Protein AF-B2BGR5-F1 (afdb_monomer_lite)

Organism: Olea europaea (NCBI:txid4146)

pLDDT: mean 95.92, std 5.31, range [67.56, 98.31]

Sequence (37 aa):
RVIKSASEASKFTVAKFIYGSSWLPSTGVAFLAGLST

Secondary structure (DSSP, 8-state):
-----HHHHHTTSHHHHS-GGGTGGGGT-----S---

Structure (mmCIF, N/CA/C/O backbone):
data_AF-B2BGR5-F1
#
_entry.id   AF-B2BGR5-F1
#
loop_
_atom_site.group_PDB
_atom_site.id
_atom_site.type_symbol
_atom_site.label_atom_id
_atom_site.label_alt_id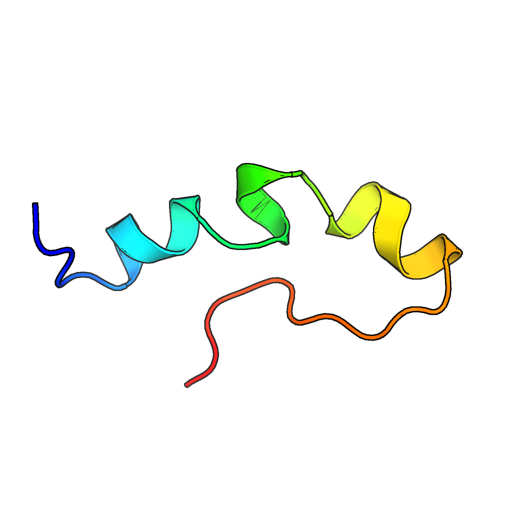
_atom_site.label_comp_id
_atom_site.label_asym_id
_atom_site.label_entity_id
_atom_site.label_seq_id
_atom_site.pdbx_PDB_ins_code
_atom_site.Cartn_x
_atom_site.Cartn_y
_atom_site.Cartn_z
_atom_site.occupancy
_atom_site.B_iso_or_equiv
_atom_site.auth_seq_id
_atom_site.auth_comp_id
_atom_site.auth_asym_id
_atom_site.auth_atom_id
_atom_site.pdbx_PDB_model_num
ATOM 1 N N . ARG A 1 1 ? 14.938 11.624 -13.014 1.00 88.88 1 ARG A N 1
ATOM 2 C CA . ARG A 1 1 ? 15.426 10.296 -13.475 1.00 88.88 1 ARG A CA 1
ATOM 3 C C . ARG A 1 1 ? 14.222 9.377 -13.630 1.00 88.88 1 ARG A C 1
ATOM 5 O O . ARG A 1 1 ? 13.362 9.416 -12.766 1.00 88.88 1 ARG A O 1
ATOM 12 N N . VAL A 1 2 ? 14.146 8.589 -14.704 1.00 95.12 2 VAL A N 1
ATOM 13 C CA . VAL A 1 2 ? 13.042 7.635 -14.922 1.00 95.12 2 VAL A CA 1
ATOM 14 C C . VAL A 1 2 ? 13.303 6.356 -14.124 1.00 95.12 2 VAL A C 1
ATOM 16 O O . VAL A 1 2 ? 14.383 5.778 -14.245 1.00 95.12 2 VAL A O 1
ATOM 19 N N . ILE A 1 3 ? 12.329 5.925 -13.319 1.00 95.69 3 ILE A N 1
ATOM 2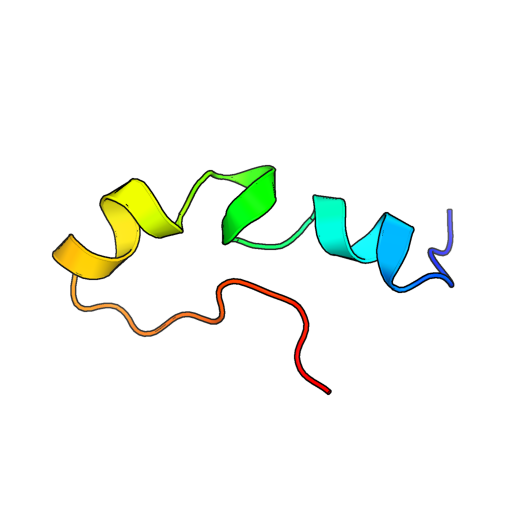0 C CA . ILE A 1 3 ? 12.373 4.665 -12.565 1.00 95.69 3 ILE A CA 1
ATOM 21 C C . ILE A 1 3 ? 11.762 3.564 -13.434 1.00 95.69 3 ILE A C 1
ATOM 23 O O . ILE A 1 3 ? 10.646 3.718 -13.921 1.00 95.69 3 ILE A O 1
ATOM 27 N N . LYS A 1 4 ? 12.496 2.466 -13.644 1.00 96.19 4 LYS A N 1
ATOM 28 C CA . LYS A 1 4 ? 12.056 1.339 -14.489 1.00 96.19 4 LYS A CA 1
ATOM 29 C C . LYS A 1 4 ? 11.856 0.029 -13.726 1.00 96.19 4 LYS A C 1
ATOM 31 O O . LYS A 1 4 ? 11.263 -0.893 -14.271 1.00 96.19 4 LYS A O 1
ATOM 36 N N . SER A 1 5 ? 12.362 -0.084 -12.497 1.00 96.75 5 SER A N 1
ATOM 37 C CA . SER A 1 5 ? 12.264 -1.312 -11.707 1.00 96.75 5 SER A CA 1
ATOM 38 C C . SER A 1 5 ? 11.221 -1.185 -10.600 1.00 96.75 5 SER A C 1
ATOM 40 O O . SER A 1 5 ? 11.164 -0.188 -9.877 1.00 96.75 5 SER A O 1
ATOM 42 N N . ALA A 1 6 ? 10.426 -2.243 -10.422 1.00 96.12 6 ALA A N 1
ATOM 43 C CA . ALA A 1 6 ? 9.464 -2.333 -9.326 1.00 96.12 6 ALA A CA 1
ATOM 44 C C . ALA A 1 6 ? 10.154 -2.275 -7.950 1.00 96.12 6 ALA A C 1
ATOM 46 O O . ALA A 1 6 ? 9.610 -1.722 -6.999 1.00 96.12 6 ALA A O 1
ATOM 47 N N . SER A 1 7 ? 11.389 -2.776 -7.844 1.00 96.62 7 SER A N 1
ATOM 48 C CA . SER A 1 7 ? 12.172 -2.701 -6.608 1.00 96.62 7 SER A CA 1
ATOM 49 C C . SER A 1 7 ? 12.519 -1.262 -6.225 1.00 96.62 7 SER A C 1
ATOM 51 O O . SER A 1 7 ? 12.394 -0.897 -5.056 1.00 96.62 7 SER A O 1
ATOM 53 N N . GLU A 1 8 ? 12.899 -0.417 -7.185 1.00 96.75 8 GLU A N 1
ATOM 54 C CA . GLU A 1 8 ? 13.146 1.003 -6.926 1.00 96.75 8 GLU A CA 1
ATOM 55 C C . GLU A 1 8 ? 11.835 1.743 -6.634 1.00 96.75 8 GLU A C 1
ATOM 57 O O . GLU A 1 8 ? 11.783 2.513 -5.675 1.00 96.75 8 GLU A O 1
ATOM 62 N N . ALA A 1 9 ? 10.759 1.435 -7.366 1.00 97.06 9 ALA A N 1
ATOM 63 C CA . ALA A 1 9 ? 9.433 2.006 -7.124 1.00 97.06 9 ALA A CA 1
ATOM 64 C C . ALA A 1 9 ? 8.864 1.643 -5.737 1.00 97.06 9 ALA A C 1
ATOM 66 O O . ALA A 1 9 ? 8.205 2.468 -5.106 1.00 97.06 9 ALA A O 1
ATOM 67 N N . SER A 1 10 ? 9.169 0.449 -5.212 1.00 96.81 10 SER A N 1
ATOM 68 C CA . SER A 1 10 ? 8.656 -0.029 -3.917 1.00 96.81 10 SER A CA 1
ATOM 69 C C . SER A 1 10 ? 9.011 0.886 -2.737 1.00 96.81 10 SER A C 1
ATOM 71 O O . SER A 1 10 ? 8.255 0.971 -1.767 1.00 96.81 10 SER A O 1
ATOM 73 N N . LYS A 1 11 ? 10.124 1.626 -2.840 1.00 97.25 11 LYS A N 1
ATOM 74 C CA . LYS A 1 11 ? 10.592 2.582 -1.823 1.00 97.25 11 LYS A CA 1
ATOM 75 C C . LYS A 1 11 ? 9.644 3.768 -1.640 1.00 97.25 11 LYS A C 1
ATOM 77 O O . LYS A 1 11 ? 9.656 4.385 -0.582 1.00 97.25 11 LYS A O 1
ATOM 82 N N . PHE A 1 12 ? 8.824 4.057 -2.647 1.00 96.56 12 PHE A N 1
ATOM 83 C CA . PHE A 1 12 ? 7.900 5.192 -2.682 1.00 96.56 12 PHE A CA 1
ATOM 84 C C . PHE A 1 12 ? 6.442 4.788 -2.433 1.00 96.56 12 PHE A C 1
ATOM 86 O O . PHE A 1 12 ? 5.528 5.582 -2.623 1.00 96.56 12 PHE A O 1
ATOM 93 N N . THR A 1 13 ? 6.210 3.547 -2.008 1.00 97.81 13 THR A N 1
ATOM 94 C CA . THR A 1 13 ? 4.878 3.082 -1.614 1.00 97.81 13 THR A CA 1
ATOM 95 C C . THR A 1 13 ? 4.478 3.641 -0.253 1.00 97.81 13 THR A C 1
ATOM 97 O O . THR A 1 13 ? 5.329 3.985 0.572 1.00 97.81 13 THR A O 1
ATOM 100 N N . VAL A 1 14 ? 3.175 3.668 0.021 1.00 97.94 14 VAL A N 1
ATOM 101 C CA . VAL A 1 14 ? 2.619 4.143 1.296 1.00 97.94 14 VAL A CA 1
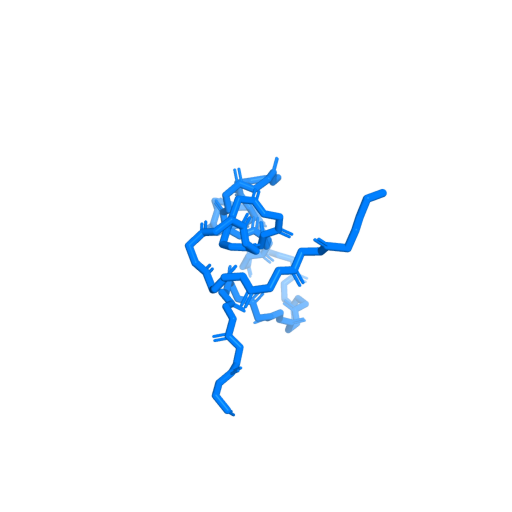ATOM 102 C C . VAL A 1 14 ? 3.203 3.381 2.490 1.00 97.94 14 VAL A C 1
ATOM 104 O O . VAL A 1 14 ? 3.574 3.991 3.495 1.00 97.94 14 VAL A O 1
ATOM 107 N N . ALA A 1 15 ? 3.354 2.058 2.376 1.00 97.94 15 ALA A N 1
ATOM 108 C CA . ALA A 1 15 ? 3.895 1.232 3.453 1.00 97.94 15 ALA A CA 1
ATOM 109 C C . ALA A 1 15 ? 5.369 1.523 3.775 1.00 97.94 15 ALA A C 1
ATOM 111 O O . ALA A 1 15 ? 5.783 1.322 4.915 1.00 97.94 15 ALA A O 1
ATOM 112 N N . LYS A 1 16 ? 6.172 1.963 2.796 1.00 98.00 16 LYS A N 1
ATOM 113 C CA . LYS A 1 16 ? 7.624 2.156 2.967 1.00 98.00 16 LYS A CA 1
ATOM 114 C C . LYS A 1 16 ? 8.024 3.609 3.173 1.00 98.00 16 LYS A C 1
ATOM 116 O O . LYS A 1 16 ? 8.898 3.868 3.989 1.00 98.00 16 LYS A O 1
ATOM 121 N N . PHE A 1 17 ? 7.407 4.537 2.449 1.00 97.81 17 PHE A N 1
ATOM 122 C CA . PHE A 1 17 ? 7.827 5.936 2.462 1.00 97.81 17 PHE A CA 1
ATOM 123 C C . PHE A 1 17 ? 7.305 6.690 3.687 1.00 97.81 17 PHE A C 1
ATOM 125 O O . PHE A 1 17 ? 8.044 7.448 4.306 1.00 97.81 17 PHE A O 1
ATOM 132 N N . ILE A 1 18 ? 6.045 6.446 4.059 1.00 97.62 18 ILE A N 1
ATOM 133 C CA . ILE A 1 18 ? 5.374 7.138 5.175 1.00 97.62 18 ILE A CA 1
ATOM 134 C C . ILE A 1 18 ? 4.936 6.194 6.295 1.00 97.62 18 ILE A C 1
ATOM 136 O O . ILE A 1 18 ? 4.175 6.591 7.176 1.00 97.62 18 ILE A O 1
ATOM 140 N N . TYR A 1 19 ? 5.367 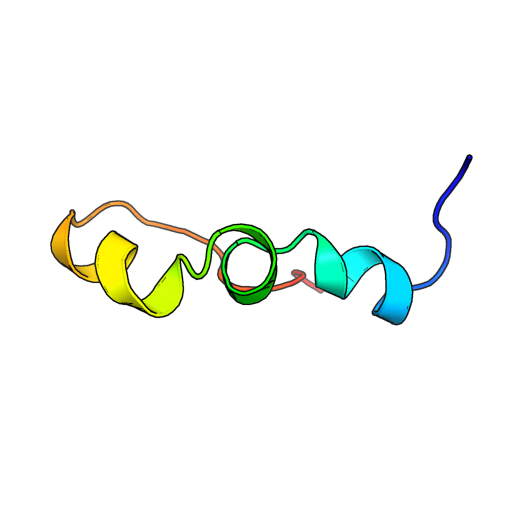4.932 6.232 1.00 98.19 19 TYR A N 1
ATOM 141 C CA . TYR A 1 19 ? 4.981 3.886 7.181 1.00 98.19 19 TYR A CA 1
ATOM 142 C C . TYR A 1 19 ? 3.461 3.794 7.380 1.00 98.19 19 TYR A C 1
ATOM 144 O O . TYR A 1 19 ? 2.982 3.514 8.475 1.00 98.19 19 TYR A O 1
ATOM 152 N N . GLY A 1 20 ? 2.689 4.035 6.315 1.00 97.94 20 GLY A N 1
ATOM 153 C CA . GLY A 1 20 ? 1.245 4.258 6.399 1.00 97.94 20 GLY A CA 1
ATOM 154 C C . GLY A 1 20 ? 0.471 3.104 7.033 1.00 97.94 20 GLY A C 1
ATOM 155 O O . GLY A 1 20 ? -0.533 3.330 7.699 1.00 97.94 20 GLY A O 1
ATOM 156 N N . SER A 1 21 ? 0.977 1.875 6.913 1.00 97.50 21 SER A N 1
ATOM 157 C CA . SER A 1 21 ? 0.371 0.686 7.517 1.00 97.50 21 SER A CA 1
ATOM 158 C C . SER A 1 21 ? 0.240 0.749 9.045 1.00 97.50 21 SER A C 1
ATOM 160 O O . SER A 1 21 ? -0.547 -0.018 9.589 1.00 97.50 21 SER A O 1
ATOM 162 N N . SER A 1 22 ? 0.979 1.623 9.743 1.00 98.12 22 SER A N 1
ATOM 163 C CA . SER A 1 22 ? 0.883 1.757 11.205 1.00 98.12 22 SER A CA 1
ATOM 164 C C . SER A 1 22 ? -0.212 2.713 11.683 1.00 98.12 22 SER A C 1
ATOM 166 O O . SER A 1 22 ? -0.625 2.610 12.835 1.00 98.12 22 SER A O 1
ATOM 168 N N . TRP A 1 23 ? -0.681 3.640 10.838 1.00 98.06 23 TRP A N 1
ATOM 169 C CA . TRP A 1 23 ? -1.565 4.727 11.280 1.00 98.06 23 TRP A CA 1
ATOM 170 C C . TRP A 1 23 ? -2.761 4.995 10.361 1.00 98.06 23 TRP A C 1
ATOM 172 O O . TRP A 1 23 ? -3.816 5.391 10.851 1.00 98.06 23 TRP A O 1
ATOM 182 N N . LEU A 1 24 ? -2.654 4.730 9.053 1.00 98.12 24 LEU A N 1
ATOM 183 C CA . LEU A 1 24 ? -3.765 4.923 8.115 1.00 98.12 24 LEU A CA 1
ATOM 184 C C . LEU A 1 24 ? -4.981 4.027 8.397 1.00 98.12 24 LEU A C 1
ATOM 186 O O . LEU A 1 24 ? -6.091 4.550 8.286 1.00 98.12 24 LEU A O 1
ATOM 190 N N . PRO A 1 25 ? -4.848 2.744 8.809 1.00 98.31 25 PRO A N 1
ATOM 191 C CA . PRO A 1 25 ? -6.019 1.911 9.097 1.00 98.31 25 PRO A CA 1
ATOM 192 C C . PRO A 1 25 ? -6.977 2.530 10.128 1.00 98.31 25 PRO A C 1
ATOM 194 O O . PRO A 1 25 ? -8.190 2.430 9.973 1.00 98.31 25 PRO A O 1
ATOM 197 N N . SER A 1 26 ? -6.447 3.243 11.128 1.00 98.12 26 SER A N 1
ATOM 198 C CA . SER A 1 26 ? -7.241 3.896 12.180 1.00 98.12 26 SER A CA 1
ATOM 199 C C . SER A 1 26 ? -8.046 5.101 11.689 1.00 98.12 26 SER A C 1
ATOM 201 O O . SER A 1 26 ? -8.951 5.556 12.381 1.00 98.12 26 SER A O 1
ATOM 203 N N . THR A 1 27 ? -7.724 5.629 10.506 1.00 97.94 27 THR A N 1
ATOM 204 C CA . THR A 1 27 ? -8.440 6.763 9.904 1.00 97.94 27 THR A CA 1
ATOM 205 C C . THR A 1 27 ? -9.685 6.334 9.125 1.00 97.94 27 THR A C 1
ATOM 207 O O . THR A 1 27 ? -10.506 7.179 8.780 1.00 97.94 27 THR A O 1
ATOM 210 N N . GLY A 1 28 ? -9.822 5.040 8.809 1.00 97.50 28 GLY A N 1
ATOM 211 C CA . GLY A 1 28 ? -10.897 4.517 7.958 1.00 97.50 28 GLY A CA 1
ATOM 212 C C . GLY A 1 28 ? -10.758 4.856 6.468 1.00 97.50 28 GLY A C 1
ATOM 213 O O . GLY A 1 28 ? -11.613 4.473 5.672 1.00 97.50 28 GLY A O 1
ATOM 214 N N . VAL A 1 29 ? -9.688 5.548 6.066 1.00 97.62 29 VAL A N 1
ATOM 215 C CA . VAL A 1 29 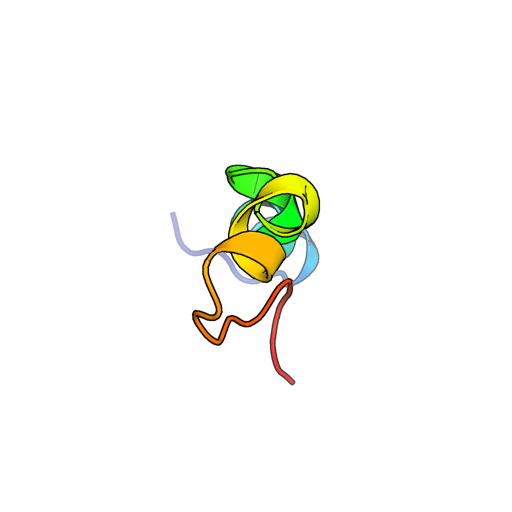? -9.419 5.882 4.663 1.00 97.62 29 VAL A CA 1
ATOM 216 C C . VAL A 1 29 ? -8.843 4.667 3.938 1.00 97.62 29 VAL A C 1
ATOM 218 O O . VAL A 1 29 ? -7.863 4.064 4.377 1.00 97.62 29 VAL A O 1
ATOM 221 N N . ALA A 1 30 ? -9.433 4.322 2.794 1.00 97.19 30 ALA A N 1
ATOM 222 C CA . ALA A 1 30 ? -8.918 3.268 1.929 1.00 97.19 30 ALA A CA 1
ATOM 223 C C . ALA A 1 30 ? -7.574 3.675 1.305 1.00 97.19 30 ALA A C 1
ATOM 225 O O . ALA A 1 30 ? -7.410 4.796 0.823 1.00 97.19 30 ALA A O 1
ATOM 226 N N . PHE A 1 31 ? -6.616 2.748 1.273 1.00 96.56 31 PHE A N 1
ATOM 227 C CA . PHE A 1 31 ? -5.305 2.983 0.674 1.00 96.56 31 PHE A CA 1
ATOM 228 C C . PHE A 1 31 ? -4.709 1.697 0.096 1.00 96.56 31 PHE A C 1
ATOM 230 O O . PHE A 1 31 ? -5.038 0.591 0.523 1.00 96.56 31 PHE A O 1
ATOM 23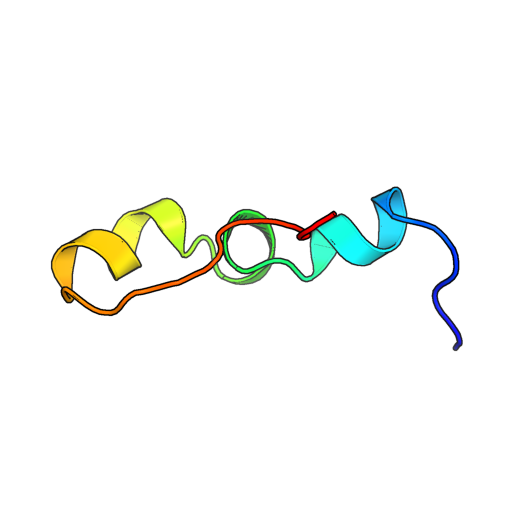7 N N . LEU A 1 32 ? -3.778 1.856 -0.848 1.00 97.31 32 LEU A N 1
ATOM 238 C CA . LEU A 1 32 ? -2.912 0.778 -1.315 1.00 97.31 32 LEU A CA 1
ATOM 239 C C . LEU A 1 32 ? -1.566 0.877 -0.604 1.00 97.31 32 LEU A C 1
ATOM 241 O O . LEU A 1 32 ? -0.848 1.870 -0.719 1.00 97.31 32 LEU A O 1
ATOM 245 N N . ALA A 1 33 ? -1.218 -0.167 0.141 1.00 97.06 33 ALA A N 1
ATOM 246 C CA . ALA A 1 33 ? 0.024 -0.208 0.901 1.00 97.06 33 ALA A CA 1
ATOM 247 C C . ALA A 1 33 ? 1.265 -0.337 -0.003 1.00 97.06 33 ALA A C 1
ATOM 249 O O . ALA A 1 33 ? 2.332 0.169 0.343 1.00 97.06 33 ALA A O 1
ATOM 250 N N . GLY A 1 34 ? 1.128 -1.008 -1.150 1.00 96.88 34 GLY A N 1
ATOM 251 C CA . GLY A 1 34 ? 2.217 -1.369 -2.057 1.00 96.88 34 GLY A CA 1
ATOM 252 C C . GLY A 1 34 ? 1.925 -1.034 -3.520 1.00 96.88 34 GLY A C 1
ATOM 253 O O . GLY A 1 34 ? 1.010 -0.276 -3.829 1.00 96.88 34 GLY A O 1
ATOM 254 N N . LEU A 1 35 ? 2.724 -1.607 -4.421 1.00 96.44 35 LEU A N 1
ATOM 255 C CA . LEU A 1 35 ? 2.493 -1.510 -5.863 1.00 96.44 35 LEU A CA 1
ATOM 256 C C . LEU A 1 35 ? 1.298 -2.394 -6.252 1.00 96.44 35 LEU A C 1
ATOM 258 O O . LEU A 1 35 ? 1.212 -3.529 -5.785 1.00 96.44 35 LEU A O 1
ATOM 262 N N . SER A 1 36 ? 0.403 -1.887 -7.102 1.00 85.56 36 SER A N 1
ATOM 263 C CA . SER A 1 36 ? -0.612 -2.717 -7.761 1.00 85.56 36 SER A CA 1
ATOM 264 C C . SER A 1 36 ? -0.002 -3.363 -8.996 1.00 85.56 36 SER A C 1
ATOM 266 O O . SER A 1 36 ? 0.738 -2.703 -9.730 1.00 85.56 36 SER A O 1
ATOM 268 N N . THR A 1 37 ? -0.314 -4.636 -9.209 1.00 67.56 37 THR A N 1
ATOM 269 C CA . THR A 1 37 ? -0.149 -5.300 -10.507 1.00 67.56 37 THR A CA 1
ATOM 270 C C . THR A 1 37 ? -1.256 -4.893 -11.460 1.00 67.56 37 THR A C 1
ATOM 272 O O . THR A 1 37 ? -2.359 -4.594 -10.942 1.00 67.56 37 THR A O 1
#

Foldseek 3Di:
DDDDDQVVVFCVFQCRVVVCVVPVVVVVDDDDRGDDD

Radius of gyration: 11.25 Å; chains: 1; bounding box: 26×16×27 Å